Protein AF-A0A930MLK2-F1 (afdb_monomer_lite)

Structure (mmCIF, N/CA/C/O backbone):
data_AF-A0A930MLK2-F1
#
_entry.id   AF-A0A930MLK2-F1
#
loop_
_atom_site.group_PDB
_atom_site.id
_atom_site.type_symbol
_atom_site.label_atom_id
_atom_site.label_alt_id
_atom_site.label_comp_id
_atom_site.label_asym_id
_atom_site.label_entity_id
_atom_site.label_seq_id
_atom_site.pdbx_PDB_ins_code
_atom_site.Cartn_x
_atom_site.Cartn_y
_atom_site.Cartn_z
_atom_site.occupancy
_atom_site.B_iso_or_equiv
_atom_site.auth_seq_id
_atom_site.auth_comp_id
_atom_site.auth_asym_id
_atom_site.auth_atom_id
_atom_site.pdbx_PDB_model_num
ATOM 1 N N . MET A 1 1 ? 33.657 -12.816 6.864 1.00 60.78 1 MET A N 1
ATOM 2 C CA . MET A 1 1 ? 33.306 -12.650 5.438 1.00 60.78 1 MET A CA 1
ATOM 3 C C . MET A 1 1 ? 34.165 -11.565 4.810 1.00 60.78 1 MET A C 1
ATOM 5 O O . MET A 1 1 ? 34.178 -10.442 5.315 1.00 60.78 1 MET A O 1
ATOM 9 N N . SER A 1 2 ? 34.872 -11.901 3.734 1.00 77.75 2 SER A N 1
ATOM 10 C CA . SER A 1 2 ? 35.656 -10.993 2.893 1.00 77.75 2 SER A CA 1
ATOM 11 C C . SER A 1 2 ? 34.753 -10.040 2.092 1.00 77.75 2 SER A C 1
ATOM 13 O O . SER A 1 2 ? 33.552 -10.277 1.944 1.00 77.75 2 SER A O 1
ATOM 15 N N . ARG A 1 3 ? 35.314 -8.949 1.545 1.00 67.88 3 ARG A N 1
ATOM 16 C CA . ARG A 1 3 ? 34.574 -8.039 0.644 1.00 67.88 3 ARG A CA 1
ATOM 17 C C . ARG A 1 3 ? 33.992 -8.771 -0.567 1.00 67.88 3 ARG A C 1
ATOM 19 O O . ARG A 1 3 ? 32.880 -8.461 -0.962 1.00 67.88 3 ARG A O 1
ATOM 26 N N . GLN A 1 4 ? 34.704 -9.748 -1.127 1.00 69.19 4 GLN A N 1
ATOM 27 C CA . GLN A 1 4 ? 34.217 -10.525 -2.271 1.00 69.19 4 GLN A CA 1
ATOM 28 C C . GLN A 1 4 ? 33.054 -11.444 -1.894 1.00 69.19 4 GLN A C 1
ATOM 30 O O . GLN A 1 4 ? 32.104 -11.561 -2.658 1.00 69.19 4 GLN A O 1
ATOM 35 N N . GLU A 1 5 ? 33.082 -12.042 -0.703 1.00 68.19 5 GLU A N 1
ATOM 36 C CA . GLU A 1 5 ? 31.964 -12.847 -0.198 1.00 68.19 5 GLU A CA 1
ATOM 37 C C . GLU A 1 5 ? 30.743 -11.976 0.086 1.00 68.19 5 GLU A C 1
ATOM 39 O O . GLU A 1 5 ? 29.643 -12.322 -0.330 1.00 68.19 5 GLU A O 1
ATOM 44 N N . LYS A 1 6 ? 30.941 -10.806 0.708 1.00 64.00 6 LYS A N 1
ATOM 45 C CA . LYS A 1 6 ? 29.873 -9.815 0.880 1.00 64.00 6 LYS A CA 1
ATOM 46 C C . LYS A 1 6 ? 29.303 -9.385 -0.467 1.00 64.00 6 LYS A C 1
ATOM 48 O O . LYS A 1 6 ? 28.095 -9.396 -0.616 1.00 64.00 6 LYS A O 1
ATOM 53 N N . ASN A 1 7 ? 30.141 -9.079 -1.455 1.00 62.31 7 ASN A N 1
ATOM 54 C CA . ASN A 1 7 ? 29.681 -8.690 -2.787 1.00 62.31 7 ASN A CA 1
ATOM 55 C C . ASN A 1 7 ? 28.952 -9.832 -3.499 1.00 62.31 7 ASN A C 1
ATOM 57 O O . ASN A 1 7 ? 27.935 -9.588 -4.119 1.00 62.31 7 ASN A O 1
ATOM 61 N N . LYS A 1 8 ? 29.399 -11.085 -3.375 1.00 65.19 8 LYS A N 1
ATOM 62 C CA . LYS A 1 8 ? 28.694 -12.244 -3.945 1.00 65.19 8 LYS A CA 1
ATOM 63 C C . LYS A 1 8 ? 27.318 -12.439 -3.304 1.00 65.19 8 LYS A C 1
ATOM 65 O O . LYS A 1 8 ? 26.340 -12.703 -3.998 1.00 65.19 8 LYS A O 1
ATOM 70 N N . VAL A 1 9 ? 27.249 -12.271 -1.987 1.00 60.62 9 VAL A N 1
ATOM 71 C CA . VAL A 1 9 ? 26.011 -12.311 -1.210 1.00 60.62 9 VAL A CA 1
ATOM 72 C C . VAL A 1 9 ? 25.098 -11.149 -1.632 1.00 60.62 9 VAL A C 1
ATOM 74 O O . VAL A 1 9 ? 24.002 -11.397 -2.114 1.00 60.62 9 VAL A O 1
ATOM 77 N N . TYR A 1 10 ? 25.567 -9.901 -1.625 1.00 56.88 10 TYR A N 1
ATOM 78 C CA . TYR A 1 10 ? 24.796 -8.738 -2.090 1.00 56.88 10 TYR A CA 1
ATOM 79 C C . TYR A 1 10 ? 24.377 -8.816 -3.570 1.00 56.88 10 TYR A C 1
ATOM 81 O O . TYR A 1 10 ? 23.266 -8.407 -3.898 1.00 56.88 10 TYR A O 1
ATOM 89 N N . ASN A 1 11 ? 25.194 -9.417 -4.441 1.00 54.19 11 ASN A N 1
ATOM 90 C CA . ASN A 1 11 ? 24.871 -9.657 -5.853 1.00 54.19 11 ASN A CA 1
ATOM 91 C C . ASN A 1 11 ? 23.753 -10.691 -6.043 1.00 54.19 11 ASN A C 1
ATOM 93 O O . ASN A 1 11 ? 23.107 -10.700 -7.085 1.00 54.19 11 ASN A O 1
ATOM 97 N N . THR A 1 12 ? 23.540 -11.582 -5.069 1.00 51.12 12 THR A N 1
ATOM 98 C CA . THR A 1 12 ? 22.510 -12.629 -5.156 1.00 51.12 12 THR A CA 1
ATOM 99 C C . THR A 1 12 ? 21.205 -12.186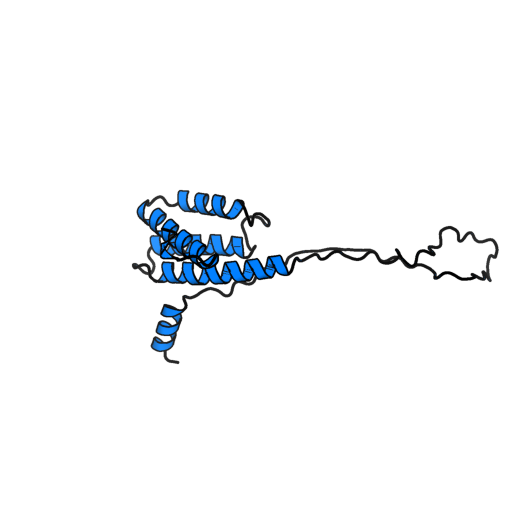 -4.502 1.00 51.12 12 THR A C 1
ATOM 101 O O . THR A 1 12 ? 20.136 -12.485 -5.023 1.00 51.12 12 THR A O 1
ATOM 104 N N . ILE A 1 13 ? 21.283 -11.467 -3.376 1.00 54.06 13 ILE A N 1
ATOM 105 C CA . ILE A 1 13 ? 20.094 -11.074 -2.607 1.00 54.06 13 ILE A CA 1
ATOM 106 C C . ILE A 1 13 ? 19.474 -9.765 -3.131 1.00 54.06 13 ILE A C 1
ATOM 108 O O . ILE A 1 13 ? 18.300 -9.504 -2.898 1.00 54.06 13 ILE A O 1
ATOM 112 N N . GLY A 1 14 ? 20.250 -8.929 -3.834 1.00 53.78 14 GLY A N 1
ATOM 113 C CA . GLY A 1 14 ? 19.879 -7.533 -4.050 1.00 53.78 14 GLY A CA 1
ATOM 114 C C . GLY A 1 14 ? 19.934 -6.753 -2.730 1.00 53.78 14 GLY A C 1
ATOM 115 O O . GLY A 1 14 ? 19.654 -7.266 -1.647 1.00 53.78 14 GLY A O 1
ATOM 116 N N . LEU A 1 15 ? 20.342 -5.487 -2.774 1.00 56.28 15 LEU A N 1
ATOM 117 C CA . LEU A 1 15 ? 20.228 -4.609 -1.609 1.00 56.28 15 LEU A CA 1
ATOM 118 C C . LEU A 1 15 ? 18.777 -4.128 -1.519 1.00 56.28 15 LEU A C 1
ATOM 120 O O . LEU A 1 15 ? 18.476 -3.014 -1.936 1.00 56.28 15 LEU A O 1
ATOM 124 N N . SER A 1 16 ? 17.869 -4.965 -1.010 1.00 53.19 16 SER A N 1
ATOM 125 C CA . SER A 1 16 ? 16.536 -4.495 -0.634 1.00 53.19 16 SER A CA 1
ATOM 126 C C . SER A 1 16 ? 16.676 -3.670 0.653 1.00 53.19 16 SER A C 1
ATOM 128 O O . SER A 1 16 ? 17.055 -4.237 1.686 1.00 53.19 16 SER A O 1
ATOM 130 N N . PRO A 1 17 ? 16.426 -2.351 0.644 1.00 57.50 17 PRO A N 1
ATOM 131 C CA . PRO A 1 17 ? 16.426 -1.583 1.878 1.00 57.50 17 PRO A CA 1
ATOM 132 C C . PRO A 1 17 ? 15.373 -2.159 2.832 1.00 57.50 17 PRO A C 1
ATOM 134 O O . PRO A 1 17 ? 14.243 -2.436 2.430 1.00 57.50 17 PRO A O 1
ATOM 137 N N . SER A 1 18 ? 15.737 -2.339 4.103 1.00 56.19 18 SER A N 1
ATOM 138 C CA . SER A 1 18 ? 14.775 -2.629 5.167 1.00 56.19 18 SER A CA 1
ATOM 139 C C . SER A 1 18 ? 13.938 -1.372 5.404 1.00 56.19 18 SER A C 1
ATOM 141 O O . SER A 1 18 ? 14.300 -0.515 6.213 1.00 56.19 18 SER A O 1
ATOM 143 N N . LEU A 1 19 ? 12.872 -1.212 4.628 1.00 58.81 19 LEU A N 1
ATOM 144 C CA . LEU A 1 19 ? 11.963 -0.080 4.737 1.00 58.81 19 LEU A CA 1
ATOM 145 C C . LEU A 1 19 ? 11.014 -0.326 5.909 1.00 58.81 19 LEU A C 1
ATOM 147 O O . LEU A 1 19 ? 10.302 -1.329 5.947 1.00 58.81 19 LEU A O 1
ATOM 151 N N . SER A 1 20 ? 11.025 0.579 6.887 1.00 58.56 20 SER A N 1
ATOM 152 C CA . SER A 1 20 ? 10.019 0.571 7.942 1.00 58.56 20 SER A CA 1
ATOM 153 C C . SER A 1 20 ? 8.678 1.014 7.362 1.00 58.56 20 SER A C 1
ATOM 155 O O . SER A 1 20 ? 8.602 1.947 6.563 1.00 58.56 20 SER A O 1
ATOM 157 N N . MET A 1 21 ? 7.608 0.342 7.774 1.00 65.62 21 MET A N 1
ATOM 158 C CA . MET A 1 21 ? 6.249 0.746 7.440 1.00 65.62 21 MET A CA 1
ATOM 159 C C . MET A 1 21 ? 5.711 1.663 8.541 1.00 65.62 21 MET A C 1
ATOM 161 O O . MET A 1 21 ? 5.485 1.184 9.656 1.00 65.62 21 MET A O 1
ATOM 165 N N . PRO A 1 22 ? 5.534 2.974 8.294 1.00 61.69 22 PRO A N 1
ATOM 166 C CA . PRO A 1 22 ? 4.937 3.863 9.275 1.00 61.69 22 PRO A CA 1
ATOM 167 C C . PRO A 1 22 ? 3.479 3.469 9.525 1.00 61.69 22 PRO A C 1
ATOM 169 O O . PRO A 1 22 ? 2.619 3.618 8.662 1.00 61.69 22 PRO A O 1
ATOM 172 N N . ALA A 1 23 ? 3.183 3.035 10.744 1.00 65.38 23 ALA A N 1
ATOM 173 C CA . ALA A 1 23 ? 1.822 3.006 11.257 1.00 65.38 23 ALA A CA 1
ATOM 174 C C . ALA A 1 23 ? 1.518 4.387 11.862 1.00 65.38 23 ALA A C 1
ATOM 176 O O . ALA A 1 23 ? 2.171 4.803 12.818 1.00 65.38 23 ALA A O 1
ATOM 177 N N . LYS A 1 24 ? 0.570 5.129 11.276 1.00 67.31 24 LYS A N 1
ATOM 178 C CA . LYS A 1 24 ? 0.084 6.416 11.802 1.00 67.31 24 LYS A CA 1
ATOM 179 C C . LYS A 1 24 ? -1.419 6.355 12.038 1.00 67.31 24 LYS A C 1
ATOM 181 O O . LYS A 1 24 ? -2.159 5.963 11.141 1.00 67.31 24 LYS A O 1
ATOM 186 N N . GLY A 1 25 ? -1.851 6.748 13.227 1.00 68.56 25 GLY A N 1
ATOM 187 C CA . GLY A 1 25 ? -3.250 6.763 13.629 1.00 68.56 25 GLY A CA 1
ATOM 188 C C . GLY A 1 25 ? -3.356 7.321 15.039 1.00 68.56 25 GLY A C 1
ATOM 189 O O . GLY A 1 25 ? -2.536 6.985 15.886 1.00 68.56 25 GLY A O 1
ATOM 190 N N . GLU A 1 26 ? -4.340 8.181 15.265 1.00 76.44 26 GLU A N 1
ATOM 191 C CA . GLU A 1 26 ? -4.647 8.763 16.569 1.00 76.44 26 GLU A CA 1
ATOM 192 C C . GLU A 1 26 ? -6.141 8.573 16.818 1.00 76.44 26 GLU A C 1
ATOM 194 O O . GLU A 1 26 ? -6.955 8.836 15.929 1.00 76.44 26 GLU A O 1
ATOM 199 N N . ALA A 1 27 ? -6.510 8.105 18.008 1.00 78.31 27 ALA A N 1
ATOM 200 C CA . ALA A 1 27 ? -7.900 8.053 18.434 1.00 78.31 27 ALA A 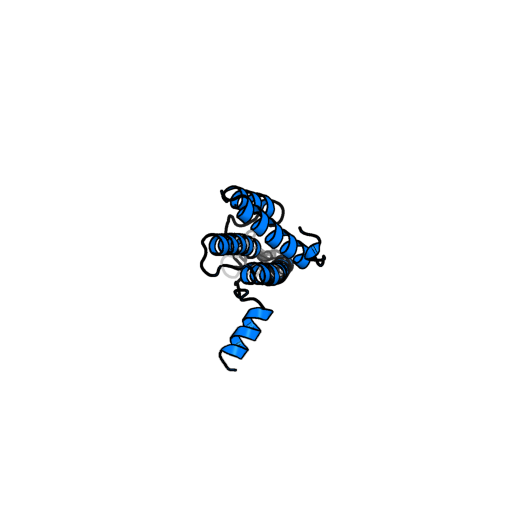CA 1
ATOM 201 C C . ALA A 1 27 ? -8.000 8.391 19.917 1.00 78.31 27 ALA A C 1
ATOM 203 O O . ALA A 1 27 ? -7.226 7.899 20.736 1.00 78.31 27 ALA A O 1
ATOM 204 N N . SER A 1 28 ? -8.965 9.239 20.253 1.00 83.62 28 SER A N 1
ATOM 205 C CA . SER A 1 28 ? -9.250 9.653 21.620 1.00 83.62 28 SER A CA 1
ATOM 206 C C . SER A 1 28 ? -10.670 9.258 21.994 1.00 83.62 28 SER A C 1
ATOM 208 O O . SER A 1 28 ? -11.580 9.243 21.165 1.00 83.62 28 SER A O 1
ATOM 210 N N . SER A 1 29 ? -10.847 8.892 23.258 1.00 84.75 29 SER A N 1
ATOM 211 C CA . SER A 1 29 ? -12.141 8.541 23.821 1.00 84.75 29 SER A CA 1
ATOM 212 C C . SER A 1 29 ? -12.204 9.001 25.269 1.00 84.75 29 SER A C 1
ATOM 214 O O . SER A 1 29 ? -11.183 9.058 25.957 1.00 84.75 29 SER A O 1
ATOM 216 N N . THR A 1 30 ? -13.409 9.330 25.718 1.00 84.25 30 THR A N 1
ATOM 217 C CA . THR A 1 30 ? -13.693 9.733 27.091 1.00 84.25 30 THR A CA 1
ATOM 218 C C . THR A 1 30 ? -14.421 8.594 27.790 1.00 84.25 30 THR A C 1
ATOM 220 O O . THR A 1 30 ? -15.553 8.269 27.436 1.00 84.25 30 THR A O 1
ATOM 223 N N . THR A 1 31 ? -13.793 8.005 28.805 1.00 83.69 31 THR A N 1
ATOM 224 C CA . THR A 1 31 ? -14.466 7.063 29.706 1.00 83.69 31 THR A CA 1
ATOM 225 C C . THR A 1 31 ? -15.287 7.848 30.720 1.00 83.69 31 THR A C 1
ATOM 227 O O . THR A 1 31 ? -14.779 8.784 31.338 1.00 83.69 31 THR A O 1
ATOM 230 N N . THR A 1 32 ? -16.549 7.469 30.902 1.00 86.31 32 THR A N 1
ATOM 231 C CA . THR A 1 32 ? -17.420 8.078 31.915 1.00 86.31 32 THR A CA 1
ATOM 232 C C . THR A 1 32 ? -17.509 7.147 33.119 1.00 86.31 32 THR A C 1
ATOM 234 O O . THR A 1 32 ? -17.473 5.932 32.967 1.00 86.31 32 THR A O 1
ATOM 237 N N . SER A 1 33 ? -17.622 7.690 34.329 1.00 87.19 33 SER A N 1
ATOM 238 C CA . SER A 1 33 ? -17.892 6.885 35.526 1.00 87.19 33 SER A CA 1
ATOM 239 C C . SER A 1 33 ? -19.397 6.665 35.692 1.00 87.19 33 SER A C 1
ATOM 241 O O . SER A 1 33 ? -20.179 7.600 35.530 1.00 87.19 33 SER A O 1
ATOM 243 N N . ALA A 1 34 ? -19.803 5.454 36.069 1.00 91.06 34 ALA A N 1
ATOM 244 C CA . ALA A 1 34 ? -21.183 5.129 36.423 1.00 91.06 34 ALA A CA 1
ATOM 245 C C . ALA A 1 34 ? -21.231 4.372 37.757 1.00 91.06 34 ALA A C 1
ATOM 247 O O . ALA A 1 34 ? -20.288 3.669 38.124 1.00 91.06 34 ALA A O 1
ATOM 248 N N . VAL A 1 35 ? -22.331 4.524 38.493 1.00 90.75 35 VAL A N 1
ATOM 249 C CA . VAL A 1 35 ? -22.559 3.842 39.772 1.00 90.75 35 VAL A CA 1
ATOM 250 C C . VAL A 1 35 ? -23.295 2.533 39.514 1.00 90.75 35 VAL A C 1
ATOM 252 O O . VAL A 1 35 ? -24.352 2.527 38.886 1.00 90.75 35 VAL A O 1
ATOM 255 N N . ALA A 1 36 ? -22.749 1.420 40.008 1.00 90.12 36 ALA A N 1
ATOM 256 C CA . ALA A 1 36 ? -23.384 0.112 39.875 1.00 90.12 36 ALA A CA 1
ATOM 257 C C . ALA A 1 36 ? -24.800 0.099 40.494 1.00 90.12 36 ALA A C 1
ATOM 259 O O . ALA A 1 36 ? -25.061 0.835 41.453 1.00 90.12 36 ALA A O 1
ATOM 260 N N . PRO A 1 37 ? -25.725 -0.737 39.987 1.00 88.88 37 PRO A N 1
ATOM 261 C CA . PRO A 1 37 ? -27.070 -0.839 40.543 1.00 88.88 37 PRO A CA 1
ATOM 262 C C . PRO A 1 37 ? -27.060 -1.141 42.050 1.00 88.88 37 PRO A C 1
ATOM 264 O O . PRO A 1 37 ? -26.489 -2.135 42.492 1.00 88.88 37 PRO A O 1
ATOM 267 N N . GLY A 1 38 ? -27.714 -0.286 42.839 1.00 90.00 38 GLY A N 1
ATOM 268 C CA . GLY A 1 38 ? -27.810 -0.431 44.292 1.00 90.00 38 GLY A CA 1
ATOM 269 C C . GLY A 1 38 ? -28.601 0.693 44.963 1.00 90.00 38 GLY A C 1
ATOM 270 O O . GLY A 1 38 ? -29.025 1.659 44.314 1.00 90.00 38 GLY A O 1
ATOM 271 N N . THR A 1 39 ? -28.817 0.561 46.269 1.00 90.88 39 THR A N 1
ATOM 272 C CA . THR A 1 39 ? -29.438 1.606 47.095 1.00 90.88 39 THR A CA 1
ATOM 273 C C . THR A 1 39 ? -28.410 2.689 47.410 1.00 90.88 39 THR A C 1
ATOM 275 O O . THR A 1 39 ? -27.288 2.378 47.802 1.00 90.88 39 THR A O 1
ATOM 278 N N . ILE A 1 40 ? -28.791 3.957 47.243 1.00 89.81 40 ILE A N 1
ATOM 279 C CA . ILE A 1 40 ? -27.955 5.114 47.586 1.00 89.81 40 ILE A CA 1
ATOM 280 C C . ILE A 1 40 ? -28.564 5.780 48.818 1.00 89.81 40 ILE A C 1
ATOM 282 O O . ILE A 1 40 ? -29.740 6.131 48.796 1.00 89.81 40 ILE A O 1
ATOM 286 N N . ASP A 1 41 ? -27.760 5.939 49.868 1.00 91.62 41 ASP A N 1
ATOM 287 C CA . ASP A 1 41 ? -28.124 6.660 51.090 1.00 91.62 41 ASP A CA 1
ATOM 288 C C . ASP A 1 41 ? -27.462 8.049 51.093 1.00 91.62 41 ASP A C 1
ATOM 290 O O . ASP A 1 41 ? -26.236 8.162 50.986 1.00 91.62 41 ASP A O 1
ATOM 294 N N . ILE A 1 42 ? -28.274 9.108 51.171 1.00 92.38 42 ILE A N 1
ATOM 295 C CA . ILE A 1 42 ? -27.827 10.506 51.109 1.00 92.38 42 ILE A CA 1
ATOM 296 C C . ILE A 1 42 ? -27.879 11.100 52.517 1.00 92.38 42 ILE A C 1
ATOM 298 O O . ILE A 1 42 ? -28.945 11.426 53.037 1.00 92.38 42 ILE A O 1
ATOM 302 N N . ARG A 1 43 ? -26.701 11.255 53.129 1.00 93.88 43 ARG A N 1
ATOM 303 C CA . ARG A 1 43 ? -26.562 11.669 54.536 1.00 93.88 43 ARG A CA 1
ATOM 304 C C . ARG A 1 43 ? -26.686 13.177 54.757 1.00 93.88 43 ARG A C 1
ATOM 306 O O . ARG A 1 43 ? -27.199 13.600 55.786 1.00 93.88 43 ARG A O 1
ATOM 313 N N . GLU A 1 44 ? -26.247 13.980 53.793 1.00 89.94 44 GLU A N 1
ATOM 314 C CA . GLU A 1 44 ? -26.347 15.441 53.819 1.00 89.94 44 GLU A CA 1
ATOM 315 C C . GLU A 1 44 ? -27.143 15.884 52.584 1.00 89.94 44 GLU A C 1
ATOM 317 O O . GLU A 1 44 ? -26.803 15.496 51.472 1.00 89.94 44 GLU A O 1
ATOM 322 N N . ASN A 1 45 ? -28.221 16.653 52.781 1.00 93.00 45 ASN A N 1
ATOM 323 C CA . ASN A 1 45 ? -29.232 17.004 51.765 1.00 93.00 45 ASN A CA 1
ATOM 324 C C . ASN A 1 45 ? -30.032 15.808 51.175 1.00 93.00 45 ASN A C 1
ATOM 326 O O . ASN A 1 45 ? -29.934 15.525 49.980 1.00 93.00 45 ASN A O 1
ATOM 330 N N . PRO A 1 46 ? -30.897 15.141 51.970 1.00 91.75 46 PRO A N 1
ATOM 331 C CA . PRO A 1 46 ? -31.665 13.958 51.544 1.00 91.75 46 PRO A CA 1
ATOM 332 C C . PRO A 1 46 ? -32.600 14.175 50.344 1.00 91.75 46 PRO A C 1
ATOM 334 O O . PRO A 1 46 ? -33.060 13.213 49.738 1.00 91.75 46 PRO A O 1
ATOM 337 N N . THR A 1 47 ? -32.908 15.431 50.010 1.00 93.00 47 THR A N 1
ATOM 338 C CA . THR A 1 47 ? -33.769 15.806 48.880 1.00 93.00 47 THR A CA 1
ATOM 339 C C . THR A 1 47 ? -32.994 16.103 47.592 1.00 93.00 47 THR A C 1
ATOM 341 O O . THR A 1 47 ? -33.589 16.587 46.632 1.00 93.00 47 THR A O 1
ATOM 344 N N . GLN A 1 48 ? -31.675 15.868 47.556 1.00 93.75 48 GLN A N 1
ATOM 345 C CA . GLN A 1 48 ? -30.853 16.084 46.364 1.00 93.75 48 GLN A CA 1
ATOM 346 C C . GLN A 1 48 ? -31.343 15.242 45.178 1.00 93.75 48 GLN A C 1
ATOM 348 O O . GLN A 1 48 ? -31.502 14.026 45.283 1.00 93.75 48 GLN A O 1
ATOM 353 N N . ASP A 1 49 ? -31.504 15.886 44.021 1.00 92.19 49 ASP A N 1
ATOM 354 C CA . ASP A 1 49 ? -31.772 15.183 42.770 1.00 92.19 49 ASP A CA 1
ATOM 355 C C . ASP A 1 49 ? -30.508 14.460 42.277 1.00 92.19 49 ASP A C 1
ATOM 357 O O . ASP A 1 49 ? -29.447 15.060 42.088 1.00 92.19 49 ASP A O 1
ATOM 361 N N . ILE A 1 50 ? -30.637 13.152 42.074 1.00 91.69 50 ILE A N 1
ATOM 362 C CA . ILE A 1 50 ? -29.587 12.269 41.556 1.00 91.69 50 ILE A CA 1
ATOM 363 C C . ILE A 1 50 ? -29.995 11.624 40.228 1.00 91.69 50 ILE A C 1
ATOM 365 O O . ILE A 1 50 ? -29.353 10.673 39.791 1.00 91.69 50 ILE A O 1
ATOM 369 N N . SER A 1 51 ? -31.049 12.120 39.573 1.00 89.94 51 SER A N 1
ATOM 370 C CA . SER A 1 51 ? -31.508 11.621 38.272 1.00 89.94 51 SER A CA 1
ATOM 371 C C . SER A 1 51 ? -30.423 11.706 37.190 1.00 89.94 51 SER A C 1
ATOM 373 O O . SER A 1 51 ? -30.358 10.847 36.314 1.00 89.94 51 SER A O 1
ATOM 375 N N . ALA A 1 52 ? -29.522 12.690 37.296 1.00 91.12 52 ALA A N 1
ATOM 376 C CA . ALA A 1 52 ? -28.367 12.861 36.414 1.00 91.12 52 ALA A CA 1
ATOM 377 C C . ALA A 1 52 ? -27.185 11.914 36.721 1.00 91.12 52 ALA A C 1
ATOM 379 O O . ALA A 1 52 ? -26.221 11.867 35.955 1.00 91.12 52 ALA A O 1
ATOM 380 N N . LEU A 1 53 ? -27.216 11.169 37.833 1.00 91.44 53 LEU A N 1
ATOM 381 C CA . LEU A 1 53 ? -26.160 10.222 38.186 1.00 91.44 53 LEU A CA 1
ATOM 382 C C . LEU A 1 53 ? -26.268 8.974 37.303 1.00 91.44 53 LEU A C 1
ATOM 384 O O . LEU A 1 53 ? -27.189 8.171 37.456 1.00 91.44 53 LEU A O 1
ATOM 388 N N . SER A 1 54 ? -25.303 8.790 36.400 1.00 91.75 54 SER A N 1
ATOM 389 C CA . SER A 1 54 ? -25.284 7.626 35.511 1.00 91.75 54 SER A CA 1
ATOM 390 C C . SER A 1 54 ? -25.211 6.320 36.306 1.00 91.75 54 SER A C 1
ATOM 392 O O . SER A 1 54 ? -24.310 6.120 37.126 1.00 91.75 54 SER A O 1
ATOM 394 N N . ARG A 1 55 ? -26.152 5.414 36.027 1.00 91.62 55 ARG A N 1
ATOM 395 C CA . ARG A 1 55 ? -26.135 4.013 36.484 1.00 91.62 55 ARG A CA 1
ATOM 396 C C . ARG A 1 55 ? -25.850 3.024 35.358 1.00 91.62 55 ARG A C 1
ATOM 398 O O . ARG A 1 55 ? -25.958 1.814 35.543 1.00 91.62 55 ARG A O 1
ATOM 405 N N . ASP A 1 56 ? -25.501 3.541 34.187 1.00 89.62 56 ASP A N 1
ATOM 406 C CA . ASP A 1 56 ? -25.198 2.741 33.012 1.00 89.62 56 ASP A CA 1
ATOM 407 C C . ASP A 1 56 ? -23.725 2.322 33.023 1.00 89.62 56 ASP A C 1
ATOM 409 O O . ASP A 1 56 ? -22.874 2.904 32.353 1.00 89.62 56 ASP A O 1
ATOM 413 N N . THR A 1 57 ? -23.410 1.315 33.839 1.00 86.75 57 THR A N 1
ATOM 414 C CA . THR A 1 57 ? -22.064 0.726 33.897 1.00 86.75 57 THR A CA 1
ATOM 415 C C . THR A 1 57 ? -21.731 -0.126 32.672 1.00 86.75 57 THR A C 1
ATOM 417 O O . THR A 1 57 ? -20.583 -0.527 32.515 1.00 86.75 57 THR A O 1
ATOM 420 N N . ALA A 1 58 ? -22.717 -0.457 31.830 1.00 85.69 58 ALA A N 1
ATOM 421 C CA . ALA A 1 58 ? -22.507 -1.267 30.632 1.00 85.69 58 ALA A CA 1
ATOM 422 C C . ALA A 1 58 ? -21.971 -0.416 29.475 1.00 85.69 58 ALA A C 1
ATOM 424 O O . ALA A 1 58 ? -21.088 -0.865 28.751 1.00 85.69 58 ALA A O 1
ATOM 425 N N . ASN A 1 59 ? -22.450 0.826 29.348 1.00 85.44 59 ASN A N 1
ATOM 426 C CA . ASN A 1 59 ? -22.023 1.760 28.301 1.00 85.44 59 ASN A CA 1
ATOM 427 C C . ASN A 1 59 ? -21.090 2.870 28.819 1.00 85.44 59 ASN A C 1
ATOM 429 O O . ASN A 1 59 ? -20.824 3.844 28.118 1.00 85.44 59 ASN A O 1
ATOM 433 N N . SER A 1 60 ? -20.571 2.747 30.045 1.00 82.50 60 SER A N 1
ATOM 434 C CA . SER A 1 60 ? -19.627 3.715 30.623 1.00 82.50 60 SER A CA 1
ATOM 435 C C . SER A 1 60 ? -18.251 3.695 29.940 1.00 82.50 60 SER A C 1
ATOM 437 O O . SER A 1 60 ? -17.504 4.678 29.998 1.00 82.50 60 SER A O 1
ATOM 439 N N . LEU A 1 61 ? -17.915 2.573 29.291 1.00 82.00 61 LEU A N 1
ATOM 440 C CA . LEU A 1 61 ? -16.708 2.407 28.492 1.00 82.00 61 LEU A CA 1
ATOM 441 C C . LEU A 1 61 ? -16.994 2.788 27.037 1.00 82.00 61 LEU A C 1
ATOM 443 O O . LEU A 1 61 ? -17.757 2.117 26.351 1.00 82.00 61 LEU A O 1
ATOM 447 N N . ASN A 1 62 ? -16.329 3.831 26.552 1.00 79.75 62 ASN A N 1
ATOM 448 C CA . ASN A 1 62 ? -16.343 4.170 25.136 1.00 79.75 62 ASN A CA 1
ATOM 449 C C . ASN A 1 62 ? -15.097 3.552 24.477 1.00 79.75 62 ASN A C 1
ATOM 451 O O . ASN A 1 62 ? -14.031 4.173 24.435 1.00 79.75 62 ASN A O 1
ATOM 455 N N . GLU A 1 63 ? -15.201 2.285 24.064 1.00 77.44 63 GLU A N 1
ATOM 456 C CA . GLU A 1 63 ? -14.083 1.541 23.473 1.00 77.44 63 GLU A CA 1
ATOM 457 C C . GLU A 1 63 ? -13.560 2.232 22.209 1.00 77.44 63 GLU A C 1
ATOM 459 O O . GLU A 1 63 ? -14.311 2.586 21.299 1.00 77.44 63 GLU A O 1
ATOM 464 N N . LEU A 1 64 ? -12.240 2.407 22.139 1.00 79.75 64 LEU A N 1
ATOM 465 C CA . LEU A 1 64 ? -11.591 2.854 20.917 1.00 79.75 64 LEU A CA 1
ATOM 466 C C . LEU A 1 64 ? -11.525 1.698 19.925 1.00 79.75 64 LEU A C 1
ATOM 468 O O . LEU A 1 64 ? -10.979 0.635 20.222 1.00 79.75 64 LEU A O 1
ATOM 472 N N . GLY A 1 65 ? -12.053 1.927 18.723 1.00 76.94 65 GLY A N 1
ATOM 473 C CA . GLY A 1 65 ? -11.893 0.998 17.612 1.00 76.94 65 GLY A CA 1
ATOM 474 C C . GLY A 1 65 ? -10.416 0.749 17.288 1.00 76.94 65 GLY A C 1
ATOM 475 O O . GLY A 1 65 ? -9.531 1.543 17.618 1.00 76.94 65 GLY A O 1
ATOM 476 N N . ARG A 1 66 ? -10.135 -0.362 16.601 1.00 76.88 66 ARG A N 1
ATOM 477 C CA . ARG A 1 66 ? -8.784 -0.642 16.099 1.00 76.88 66 ARG A CA 1
ATOM 478 C C . ARG A 1 66 ? -8.381 0.452 15.110 1.00 76.88 66 ARG A C 1
ATOM 480 O O . ARG A 1 66 ? -8.960 0.557 14.036 1.00 76.88 66 ARG A O 1
ATOM 487 N N . ILE A 1 67 ? -7.363 1.231 15.464 1.00 75.19 67 ILE A N 1
ATOM 488 C CA . ILE A 1 67 ? -6.806 2.281 14.597 1.00 75.19 67 ILE A CA 1
ATOM 489 C C . ILE A 1 67 ? -5.825 1.740 13.547 1.00 75.19 67 ILE A C 1
ATOM 491 O O . ILE A 1 67 ? -5.505 2.434 12.587 1.00 75.19 67 ILE A O 1
ATOM 495 N N . PHE A 1 68 ? -5.380 0.488 13.704 1.00 74.69 68 PHE A N 1
ATOM 496 C CA . PHE A 1 68 ? -4.509 -0.207 12.761 1.00 74.69 68 PHE A CA 1
ATOM 497 C C . PHE A 1 68 ? -5.104 -1.556 12.371 1.00 74.69 68 PHE A C 1
ATOM 499 O O . PHE A 1 68 ? -5.399 -2.392 13.228 1.00 74.69 68 PHE A O 1
ATOM 506 N N . ASP A 1 69 ? -5.228 -1.779 11.066 1.00 78.56 69 ASP A N 1
ATOM 507 C CA . ASP A 1 69 ? -5.546 -3.088 10.513 1.00 78.56 69 ASP A CA 1
ATOM 508 C C . ASP A 1 69 ? -4.248 -3.885 10.346 1.00 78.56 69 ASP A C 1
ATOM 510 O O . ASP A 1 69 ? -3.446 -3.638 9.444 1.00 78.56 69 ASP A O 1
ATOM 514 N N . LYS A 1 70 ? -4.027 -4.825 11.267 1.00 77.81 70 LYS A N 1
ATOM 515 C CA . LYS A 1 70 ? -2.830 -5.666 11.290 1.00 77.81 70 LYS A CA 1
ATOM 516 C C . LYS A 1 70 ? -2.688 -6.500 10.015 1.00 77.81 70 LYS A C 1
ATOM 518 O O . LYS A 1 70 ? -1.576 -6.593 9.508 1.00 77.81 70 LYS A O 1
ATOM 523 N N . GLN A 1 71 ? -3.784 -7.057 9.493 1.00 76.56 71 GLN A N 1
ATOM 524 C CA . GLN A 1 71 ? -3.741 -7.894 8.290 1.00 76.56 71 GLN A CA 1
ATOM 525 C C . GLN A 1 71 ? -3.286 -7.059 7.099 1.00 76.56 71 GLN A C 1
ATOM 527 O O . GLN A 1 71 ? -2.330 -7.408 6.416 1.00 76.56 71 GLN A O 1
ATOM 532 N N . LYS A 1 72 ? -3.876 -5.872 6.946 1.00 78.69 72 LYS A N 1
ATOM 533 C CA . LYS A 1 72 ? -3.496 -4.924 5.899 1.00 78.69 72 LYS A CA 1
ATOM 534 C C . LYS A 1 72 ? -2.027 -4.479 5.984 1.00 78.69 72 LYS A C 1
ATOM 536 O O . LYS A 1 72 ? -1.414 -4.203 4.953 1.00 78.69 72 LYS A O 1
ATOM 541 N N . ILE A 1 73 ? -1.465 -4.353 7.189 1.00 77.88 73 ILE A N 1
ATOM 542 C CA . ILE A 1 73 ? -0.043 -4.019 7.375 1.00 77.88 73 ILE A CA 1
ATOM 543 C C . ILE A 1 73 ? 0.853 -5.211 7.024 1.00 77.88 73 ILE A C 1
ATOM 545 O O . ILE A 1 73 ? 1.862 -5.019 6.354 1.00 77.88 73 ILE A O 1
ATOM 549 N N . GLU A 1 74 ? 0.497 -6.425 7.435 1.00 80.06 74 GLU A N 1
ATOM 550 C CA . GLU A 1 74 ? 1.250 -7.642 7.103 1.00 80.06 74 GLU A CA 1
ATOM 551 C C . GLU A 1 74 ? 1.263 -7.904 5.588 1.00 80.06 74 GLU A C 1
ATOM 553 O O . GLU A 1 74 ? 2.329 -8.138 5.021 1.00 80.06 74 GLU A O 1
ATOM 558 N N . GLU A 1 75 ? 0.123 -7.742 4.911 1.00 78.44 75 GLU A N 1
ATOM 559 C CA . GLU A 1 75 ? 0.011 -7.864 3.450 1.00 78.44 75 GLU A CA 1
ATOM 560 C C . GLU A 1 75 ? 0.893 -6.848 2.712 1.00 78.44 75 GLU A C 1
ATOM 562 O O . GLU A 1 75 ? 1.584 -7.190 1.752 1.00 78.44 75 GLU A O 1
ATOM 567 N N . GLN A 1 76 ? 0.926 -5.594 3.175 1.00 78.44 76 GLN A N 1
ATOM 568 C CA . GLN A 1 76 ? 1.810 -4.582 2.593 1.00 78.44 76 GLN A CA 1
ATOM 569 C C . GLN A 1 76 ? 3.290 -4.902 2.821 1.00 78.44 76 GLN A C 1
ATOM 571 O O . GLN A 1 76 ? 4.103 -4.654 1.931 1.00 78.44 76 GLN A O 1
ATOM 576 N N . GLN A 1 77 ? 3.655 -5.460 3.981 1.00 79.44 77 GLN A N 1
ATOM 577 C CA . GLN A 1 77 ? 5.032 -5.883 4.255 1.00 79.44 77 GLN A CA 1
ATOM 578 C C . GLN A 1 77 ? 5.455 -7.026 3.336 1.00 79.44 77 GLN A C 1
ATOM 580 O O . GLN A 1 77 ? 6.565 -7.007 2.802 1.00 79.44 77 GLN A O 1
ATOM 585 N N . GLU A 1 78 ? 4.582 -8.011 3.139 1.00 82.00 78 GLU A N 1
ATOM 586 C CA . GLU A 1 78 ? 4.847 -9.143 2.258 1.00 82.00 78 GLU A CA 1
ATOM 587 C C . GLU A 1 78 ? 4.975 -8.695 0.797 1.00 82.00 78 GLU A C 1
ATOM 589 O O . GLU A 1 78 ? 5.959 -9.037 0.135 1.00 82.00 78 GLU A O 1
ATOM 594 N N . LEU A 1 79 ? 4.060 -7.837 0.330 1.00 82.31 79 LEU A N 1
ATOM 595 C CA . LEU A 1 79 ? 4.109 -7.251 -1.009 1.00 82.31 79 LEU A CA 1
ATOM 596 C C . LEU A 1 79 ? 5.385 -6.426 -1.219 1.00 82.31 79 LEU A C 1
ATOM 598 O O . LEU A 1 79 ? 6.081 -6.613 -2.216 1.00 82.31 79 LEU A O 1
ATOM 602 N N . ALA A 1 80 ? 5.723 -5.543 -0.271 1.00 81.94 80 ALA A N 1
ATOM 603 C CA . ALA A 1 80 ? 6.933 -4.722 -0.320 1.00 81.94 80 ALA A CA 1
ATOM 604 C C . ALA A 1 80 ? 8.189 -5.592 -0.388 1.00 81.94 80 ALA A C 1
ATOM 606 O O . ALA A 1 80 ? 9.095 -5.324 -1.175 1.00 81.94 80 ALA A O 1
ATOM 607 N N . LYS A 1 81 ? 8.239 -6.653 0.420 1.00 83.94 81 LYS A N 1
ATOM 608 C CA . LYS A 1 81 ? 9.363 -7.583 0.442 1.00 83.94 81 LYS A CA 1
ATOM 609 C C . LYS A 1 81 ? 9.515 -8.295 -0.900 1.00 83.94 81 LYS A C 1
ATOM 611 O O . LYS A 1 81 ? 10.598 -8.254 -1.477 1.00 83.94 81 LYS A O 1
ATOM 616 N N . ALA A 1 82 ? 8.449 -8.914 -1.402 1.00 84.81 82 ALA A N 1
ATOM 617 C CA . ALA A 1 82 ? 8.502 -9.708 -2.626 1.00 84.81 82 ALA A CA 1
ATOM 618 C C . ALA A 1 82 ? 8.779 -8.845 -3.868 1.00 84.81 82 ALA A C 1
ATOM 620 O O . ALA A 1 82 ? 9.637 -9.191 -4.684 1.00 84.81 82 ALA A O 1
ATOM 621 N N . PHE A 1 83 ? 8.106 -7.695 -3.983 1.00 86.12 83 PHE A N 1
ATOM 622 C CA . PHE A 1 83 ? 8.343 -6.743 -5.067 1.00 86.12 83 PHE A CA 1
ATOM 623 C C . PHE A 1 83 ? 9.749 -6.143 -4.981 1.00 86.12 83 PHE A C 1
ATOM 625 O O . PHE A 1 83 ? 10.479 -6.140 -5.970 1.00 86.12 83 PHE A O 1
ATOM 632 N N . GLY A 1 84 ? 10.148 -5.652 -3.805 1.00 85.44 84 GLY A N 1
ATOM 633 C CA . GLY A 1 84 ? 11.431 -4.985 -3.604 1.00 85.44 84 GLY A CA 1
ATOM 634 C C . GLY A 1 84 ? 12.618 -5.901 -3.882 1.00 85.44 84 GLY A C 1
ATOM 635 O O . GLY A 1 84 ? 13.549 -5.489 -4.572 1.00 85.44 84 GLY A O 1
ATOM 636 N N . GLU A 1 85 ? 12.574 -7.148 -3.403 1.00 85.69 85 GLU A N 1
ATOM 637 C CA . GLU A 1 85 ? 13.613 -8.147 -3.676 1.00 85.69 85 GLU A CA 1
ATOM 638 C C . GLU A 1 85 ? 13.838 -8.302 -5.184 1.00 85.69 85 GLU A C 1
ATOM 640 O O . GLU A 1 85 ? 14.966 -8.202 -5.664 1.00 85.69 85 GLU A O 1
ATOM 645 N N . GLU A 1 86 ? 12.765 -8.478 -5.954 1.00 86.81 86 GLU A N 1
ATOM 646 C CA . GLU A 1 86 ? 12.883 -8.713 -7.388 1.00 86.81 86 GLU A CA 1
ATOM 647 C C . GLU A 1 86 ? 13.230 -7.447 -8.174 1.00 86.81 86 GLU A C 1
ATOM 649 O O . GLU A 1 86 ? 14.118 -7.474 -9.028 1.00 86.81 86 GLU A O 1
ATOM 654 N N . ALA A 1 87 ? 12.584 -6.324 -7.863 1.00 86.94 87 ALA A N 1
ATOM 655 C CA . ALA A 1 87 ? 12.803 -5.062 -8.553 1.00 86.94 87 ALA A CA 1
ATOM 656 C C . ALA A 1 87 ? 14.249 -4.578 -8.380 1.00 86.94 87 ALA A C 1
ATOM 658 O O . ALA A 1 87 ? 14.918 -4.262 -9.368 1.00 86.94 87 ALA A O 1
ATOM 659 N N . PHE A 1 88 ? 14.774 -4.576 -7.147 1.00 86.94 88 PHE A N 1
ATOM 660 C CA . PHE A 1 88 ? 16.161 -4.179 -6.901 1.00 86.94 88 PHE A CA 1
ATOM 661 C C . PHE A 1 88 ? 17.160 -5.194 -7.459 1.00 86.94 88 PHE A C 1
ATOM 663 O O . PHE A 1 88 ? 18.197 -4.779 -7.973 1.00 86.94 88 PHE A O 1
ATOM 670 N N . ARG A 1 89 ? 16.858 -6.500 -7.442 1.00 86.50 89 ARG A N 1
ATOM 671 C CA . ARG A 1 89 ? 17.700 -7.520 -8.088 1.00 86.50 89 ARG A CA 1
ATOM 672 C C . ARG A 1 89 ? 17.820 -7.274 -9.594 1.00 86.50 89 ARG A C 1
ATOM 674 O O . ARG A 1 89 ? 18.927 -7.274 -10.131 1.00 86.50 89 ARG A O 1
ATOM 681 N N . LEU A 1 90 ? 16.701 -7.044 -10.280 1.00 88.38 90 LEU A N 1
ATOM 682 C CA . LEU A 1 90 ? 16.678 -6.790 -11.722 1.00 88.38 90 LEU A CA 1
ATOM 683 C C . LEU A 1 90 ? 17.346 -5.458 -12.083 1.00 88.38 90 LEU A C 1
ATOM 685 O O . LEU A 1 90 ? 18.160 -5.415 -13.003 1.00 88.38 90 LEU A O 1
ATOM 689 N N . ALA A 1 91 ? 17.070 -4.393 -11.328 1.00 86.44 91 ALA A N 1
ATOM 690 C CA . ALA A 1 91 ? 17.713 -3.099 -11.532 1.00 86.44 91 ALA A CA 1
ATOM 691 C C . ALA A 1 91 ? 19.226 -3.156 -11.303 1.00 86.44 91 ALA A C 1
ATOM 693 O O . ALA A 1 91 ? 19.988 -2.566 -12.069 1.00 86.44 91 ALA A O 1
ATOM 694 N N . HIS A 1 92 ? 19.678 -3.903 -10.293 1.00 84.50 92 HIS A N 1
ATOM 695 C CA . HIS A 1 92 ? 21.098 -4.064 -10.006 1.00 84.50 92 HIS A CA 1
ATOM 696 C C . HIS A 1 92 ? 21.836 -4.809 -11.125 1.00 84.50 92 HIS A C 1
ATOM 698 O O . HIS A 1 92 ? 22.964 -4.442 -11.447 1.00 84.50 92 HIS A O 1
ATOM 704 N N . ASN A 1 93 ? 21.183 -5.780 -11.768 1.00 86.69 93 ASN A N 1
ATOM 705 C CA . ASN A 1 93 ? 21.752 -6.556 -12.873 1.00 86.69 93 ASN A CA 1
ATOM 706 C C . ASN A 1 93 ? 21.816 -5.801 -14.211 1.00 86.69 93 ASN A C 1
ATOM 708 O O . ASN A 1 93 ? 22.414 -6.308 -15.160 1.00 86.69 93 ASN A O 1
ATOM 712 N N . LEU A 1 94 ? 21.227 -4.603 -14.315 1.00 85.00 94 LEU A N 1
ATOM 713 C CA . LEU A 1 94 ? 21.406 -3.770 -15.503 1.00 85.00 94 LEU A CA 1
ATOM 714 C C . LEU A 1 94 ? 22.881 -3.356 -15.656 1.00 85.00 94 LEU A C 1
ATOM 716 O O . LEU A 1 94 ? 23.491 -2.931 -14.668 1.00 85.00 94 LEU A O 1
ATOM 720 N N . PRO A 1 95 ? 23.440 -3.394 -16.881 1.00 82.38 95 PRO A N 1
ATOM 721 C CA . PRO A 1 95 ? 24.758 -2.829 -17.149 1.00 82.38 95 PRO A CA 1
ATOM 722 C C . PRO A 1 95 ? 24.745 -1.302 -16.954 1.00 82.38 95 PRO A C 1
ATOM 724 O O . PRO A 1 95 ? 23.675 -0.687 -16.876 1.00 82.38 95 PRO A O 1
ATOM 727 N N . ASP A 1 96 ? 25.934 -0.697 -16.928 1.00 82.38 96 ASP A N 1
ATOM 728 C CA . ASP A 1 96 ? 26.173 0.752 -16.818 1.00 82.38 96 ASP A CA 1
ATOM 729 C C . ASP A 1 96 ? 25.921 1.334 -15.415 1.00 82.38 96 ASP A C 1
ATOM 731 O O . ASP A 1 96 ? 25.056 2.196 -15.204 1.00 82.38 96 ASP A O 1
ATOM 735 N N . ASP A 1 97 ? 26.704 0.864 -14.440 1.00 79.88 97 ASP A N 1
ATOM 736 C CA . ASP A 1 97 ? 26.729 1.415 -13.081 1.00 79.88 97 ASP A CA 1
ATOM 737 C C . ASP A 1 97 ? 26.960 2.932 -13.076 1.00 79.88 97 ASP A C 1
ATOM 739 O O . ASP A 1 97 ? 27.840 3.454 -13.756 1.00 79.88 97 ASP A O 1
ATOM 743 N N . GLY A 1 98 ? 26.148 3.654 -12.299 1.00 74.88 98 GLY A N 1
ATOM 744 C CA . GLY A 1 98 ? 26.224 5.115 -12.188 1.00 74.88 98 GLY A CA 1
ATOM 745 C C . GLY A 1 98 ? 25.624 5.896 -13.364 1.00 74.88 98 GLY A C 1
ATOM 746 O O . GLY A 1 98 ? 25.575 7.123 -13.300 1.00 74.88 98 GLY A O 1
ATOM 747 N N . SER A 1 99 ? 25.129 5.229 -14.413 1.00 84.50 99 SER A N 1
ATOM 748 C CA . SER A 1 99 ? 24.457 5.905 -15.529 1.00 84.50 99 SER A CA 1
ATOM 749 C C . SER A 1 99 ? 23.134 6.553 -15.106 1.00 84.50 99 SER A C 1
ATOM 751 O O . SER A 1 99 ? 22.410 6.035 -14.251 1.00 84.50 99 SER A O 1
ATOM 753 N N . GLY A 1 100 ? 22.760 7.655 -15.770 1.00 82.44 100 GLY A N 1
ATOM 754 C CA . GLY A 1 100 ? 21.468 8.318 -15.546 1.00 82.44 100 GLY A CA 1
ATOM 755 C C . GLY A 1 100 ? 20.271 7.378 -15.740 1.00 82.44 100 GLY A C 1
ATOM 756 O O . GLY A 1 100 ? 19.301 7.455 -14.991 1.00 82.44 100 GLY A O 1
ATOM 757 N N . ARG A 1 101 ? 20.384 6.415 -16.667 1.00 83.00 101 ARG A N 1
ATOM 758 C CA . ARG A 1 101 ? 19.402 5.343 -16.890 1.00 83.00 101 ARG A CA 1
ATOM 759 C C . ARG A 1 101 ? 19.232 4.452 -15.657 1.00 83.00 101 ARG A C 1
ATOM 761 O O . ARG A 1 101 ? 18.110 4.257 -15.197 1.00 83.00 101 ARG A O 1
ATOM 768 N N . LYS A 1 102 ? 20.326 3.929 -15.093 1.00 84.69 102 LYS A N 1
ATOM 769 C CA . LYS A 1 102 ? 20.271 3.056 -13.906 1.00 84.69 102 LYS A CA 1
ATOM 770 C C . LYS A 1 102 ? 19.790 3.812 -12.664 1.00 84.69 102 LYS A C 1
ATOM 772 O O . LYS A 1 102 ? 19.034 3.264 -11.864 1.00 84.69 102 LYS A O 1
ATOM 777 N N . VAL A 1 103 ? 20.166 5.086 -12.536 1.00 82.75 103 VAL A N 1
ATOM 778 C CA . VAL A 1 103 ? 19.655 5.977 -11.483 1.00 82.75 103 VAL A CA 1
ATOM 779 C C . VAL A 1 103 ? 18.143 6.185 -11.620 1.00 82.75 103 VAL A C 1
ATOM 781 O O . VAL A 1 103 ? 17.431 6.048 -10.628 1.00 82.75 103 VAL A O 1
ATOM 784 N N . ALA A 1 104 ? 17.635 6.441 -12.830 1.00 82.50 104 ALA A N 1
ATOM 785 C CA . ALA A 1 104 ? 16.201 6.599 -13.079 1.00 82.50 104 ALA A CA 1
ATOM 786 C C . ALA A 1 104 ? 15.405 5.326 -12.741 1.00 82.50 104 ALA A C 1
ATOM 788 O O . ALA A 1 104 ? 14.362 5.406 -12.094 1.00 82.50 104 ALA A O 1
ATOM 789 N N . VAL A 1 105 ? 15.927 4.148 -13.099 1.00 84.81 105 VAL A N 1
ATOM 790 C CA . VAL A 1 105 ? 15.318 2.853 -12.748 1.00 84.81 105 VAL A CA 1
ATOM 791 C C . VAL A 1 105 ? 15.202 2.693 -11.227 1.00 84.81 105 VAL A C 1
ATOM 793 O O 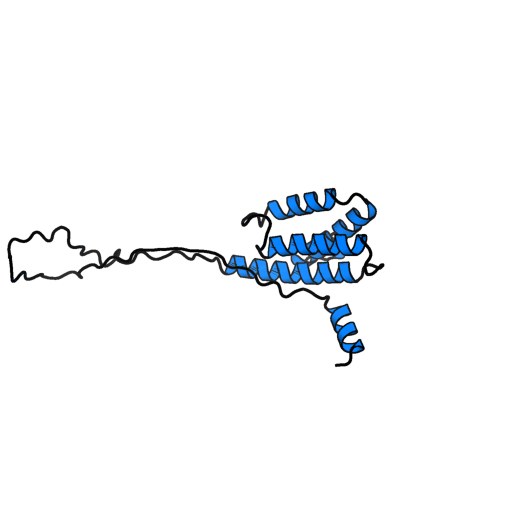. VAL A 1 105 ? 14.118 2.403 -10.722 1.00 84.81 105 VAL A O 1
ATOM 796 N N . HIS A 1 106 ? 16.283 2.933 -10.474 1.00 82.94 106 HIS A N 1
ATOM 797 C CA . HIS A 1 106 ? 16.236 2.861 -9.010 1.00 82.94 106 HIS A CA 1
ATOM 798 C C . HIS A 1 106 ? 15.304 3.906 -8.387 1.00 82.94 106 HIS A C 1
ATOM 800 O O . HIS A 1 106 ? 14.636 3.599 -7.402 1.00 82.94 106 HIS A O 1
ATOM 806 N N . ALA A 1 107 ? 15.236 5.117 -8.948 1.00 82.00 107 ALA A N 1
ATOM 807 C CA . ALA A 1 107 ? 14.344 6.164 -8.458 1.00 82.00 107 ALA A CA 1
ATOM 808 C C . ALA A 1 107 ? 12.870 5.753 -8.581 1.00 82.00 107 ALA A C 1
ATOM 810 O O . ALA A 1 107 ? 12.106 5.926 -7.634 1.00 82.00 107 ALA A O 1
ATOM 811 N N . ILE A 1 108 ? 12.483 5.143 -9.704 1.00 82.00 108 ILE A N 1
ATOM 812 C CA . ILE A 1 108 ? 11.108 4.680 -9.925 1.00 82.00 108 ILE A CA 1
ATOM 813 C C . ILE A 1 108 ? 10.772 3.510 -9.003 1.00 82.00 108 ILE A C 1
ATOM 815 O O . ILE A 1 108 ? 9.728 3.531 -8.358 1.00 82.00 108 ILE A O 1
ATOM 819 N N . ILE A 1 109 ? 11.673 2.534 -8.862 1.00 82.44 109 ILE A N 1
ATOM 820 C CA . ILE A 1 109 ? 11.489 1.426 -7.911 1.00 82.44 109 ILE A CA 1
ATOM 821 C C . ILE A 1 109 ? 11.359 1.963 -6.482 1.00 82.44 109 ILE A C 1
ATOM 823 O O . ILE A 1 109 ? 10.472 1.535 -5.749 1.00 82.44 109 ILE A O 1
ATOM 827 N N . GLY A 1 110 ? 12.187 2.937 -6.096 1.00 79.31 110 GLY A N 1
ATOM 828 C CA . GLY A 1 110 ? 12.086 3.619 -4.806 1.00 79.31 110 GLY A CA 1
ATOM 829 C C . GLY A 1 110 ? 10.748 4.340 -4.616 1.00 79.31 110 GLY A C 1
ATOM 830 O O . GLY A 1 110 ? 10.158 4.258 -3.540 1.00 79.31 110 GLY A O 1
ATOM 831 N N . GLY A 1 111 ? 10.233 4.985 -5.667 1.00 77.50 111 GLY A N 1
ATOM 832 C CA . GLY A 1 111 ? 8.908 5.607 -5.675 1.00 77.50 111 GLY A CA 1
ATOM 833 C C . GLY A 1 111 ? 7.784 4.595 -5.447 1.00 77.50 111 GLY A C 1
ATOM 834 O O . GLY A 1 111 ? 6.937 4.809 -4.582 1.00 77.50 111 GLY A O 1
ATOM 835 N N . ILE A 1 112 ? 7.820 3.459 -6.149 1.00 78.44 112 ILE A N 1
ATOM 836 C CA . ILE A 1 112 ? 6.846 2.366 -5.993 1.00 78.44 112 ILE A CA 1
ATOM 837 C C . ILE A 1 112 ? 6.910 1.780 -4.587 1.00 78.44 112 ILE A C 1
ATOM 839 O O . ILE A 1 112 ? 5.886 1.639 -3.923 1.00 78.44 112 ILE A O 1
ATOM 843 N N . MET A 1 113 ? 8.117 1.489 -4.105 1.00 79.25 113 MET A N 1
ATOM 844 C CA . MET A 1 113 ? 8.327 0.973 -2.757 1.00 79.25 113 MET A CA 1
ATOM 845 C C . MET A 1 113 ? 7.756 1.916 -1.701 1.00 79.25 113 MET A C 1
ATOM 847 O O . MET A 1 113 ? 7.060 1.455 -0.804 1.00 79.25 113 MET A O 1
ATOM 851 N N . SER A 1 114 ? 7.955 3.229 -1.850 1.00 73.81 114 SER A N 1
ATOM 852 C CA . SER A 1 114 ? 7.386 4.233 -0.943 1.00 73.81 114 SER A CA 1
ATOM 853 C C . SER A 1 114 ? 5.850 4.263 -0.955 1.00 73.81 114 SER A C 1
ATOM 855 O O . SER A 1 114 ? 5.233 4.581 0.067 1.00 73.81 114 SER A O 1
ATOM 857 N N . GLN A 1 115 ? 5.214 3.914 -2.078 1.00 74.50 115 GLN A N 1
ATOM 858 C CA . GLN A 1 115 ? 3.760 3.753 -2.141 1.00 74.50 115 GLN A CA 1
ATOM 859 C C . GLN A 1 115 ? 3.293 2.484 -1.431 1.00 74.50 115 GLN A C 1
ATOM 861 O O . GLN A 1 115 ? 2.343 2.553 -0.653 1.00 74.50 115 GLN A O 1
ATOM 866 N N . ILE A 1 116 ? 3.972 1.353 -1.653 1.00 75.81 116 ILE A N 1
ATOM 867 C CA . ILE A 1 116 ? 3.634 0.080 -1.001 1.00 75.81 116 ILE A CA 1
ATOM 868 C C . ILE A 1 116 ? 3.796 0.201 0.522 1.00 75.81 116 ILE A C 1
ATOM 870 O O . ILE A 1 116 ? 2.940 -0.263 1.270 1.00 75.81 116 ILE A O 1
ATOM 874 N N . THR A 1 117 ? 4.854 0.872 0.991 1.00 72.94 117 THR A N 1
ATOM 875 C CA . THR A 1 117 ? 5.137 1.041 2.424 1.00 72.94 117 THR A CA 1
ATOM 876 C C . THR A 1 117 ? 4.427 2.236 3.062 1.00 72.94 117 THR A C 1
ATOM 878 O O . THR A 1 117 ? 4.580 2.453 4.260 1.00 72.94 117 THR A O 1
ATOM 881 N N . GLY A 1 118 ? 3.658 3.030 2.309 1.00 67.00 118 GLY A N 1
ATOM 882 C CA . GLY A 1 118 ? 2.858 4.136 2.852 1.00 67.00 118 GLY A CA 1
ATOM 883 C C . GLY A 1 118 ? 3.643 5.390 3.275 1.00 67.00 118 GLY A C 1
ATOM 884 O O . GLY A 1 118 ? 3.109 6.228 4.003 1.00 67.00 118 GLY A O 1
ATOM 885 N N . THR A 1 119 ? 4.892 5.559 2.825 1.00 59.19 119 THR A N 1
ATOM 886 C CA . THR A 1 119 ? 5.752 6.719 3.148 1.00 59.19 119 THR A CA 1
ATOM 887 C C . THR A 1 119 ? 5.586 7.915 2.192 1.00 59.19 119 THR A C 1
ATOM 889 O O . THR A 1 119 ? 6.071 9.001 2.502 1.00 59.19 119 THR A O 1
ATOM 892 N N . GLY A 1 120 ? 4.850 7.764 1.079 1.00 53.09 120 GLY A N 1
ATOM 893 C CA . GLY A 1 120 ? 4.462 8.832 0.127 1.00 53.09 120 GLY A CA 1
ATOM 894 C C . GLY A 1 120 ? 4.378 8.285 -1.308 1.00 53.09 120 GLY A C 1
ATOM 895 O O . GLY A 1 120 ? 5.203 7.453 -1.661 1.00 53.09 120 GLY A O 1
ATOM 896 N N . PHE A 1 121 ? 3.431 8.625 -2.194 1.00 42.69 121 PHE A N 1
ATOM 897 C CA . PHE A 1 121 ? 2.568 9.804 -2.385 1.00 42.69 121 PHE A CA 1
ATOM 898 C C . PHE A 1 121 ? 1.100 9.538 -1.962 1.00 42.69 121 PHE A C 1
ATOM 900 O O . PHE A 1 121 ? 0.439 8.670 -2.525 1.00 42.69 121 PHE A O 1
ATOM 907 N N . ALA A 1 122 ? 0.618 10.301 -0.969 1.00 39.84 122 ALA A N 1
ATOM 908 C CA . ALA A 1 122 ? -0.766 10.386 -0.463 1.00 39.84 122 ALA A CA 1
ATOM 909 C C . ALA A 1 122 ? -1.420 9.093 0.090 1.00 39.84 122 ALA A C 1
ATOM 911 O O . ALA A 1 122 ? -2.274 8.485 -0.545 1.00 39.84 122 ALA A O 1
ATOM 912 N N . SER A 1 123 ? -1.022 8.702 1.307 1.00 44.59 123 SER A N 1
ATOM 913 C CA . SER A 1 123 ? -1.828 8.134 2.418 1.00 44.59 123 SER A CA 1
ATOM 914 C C . SER A 1 123 ? -3.084 7.248 2.193 1.00 44.59 123 SER A C 1
ATOM 916 O O . SER A 1 123 ? -3.854 7.111 3.142 1.00 44.59 123 SER A O 1
ATOM 918 N N . GLY A 1 124 ? -3.343 6.605 1.045 1.00 37.31 124 GLY A N 1
ATOM 919 C CA . GLY A 1 124 ? -4.572 5.797 0.936 1.00 37.31 124 GLY A CA 1
ATOM 920 C C . GLY A 1 124 ? -4.917 5.021 -0.340 1.00 37.31 124 GLY A C 1
ATOM 921 O O . GLY A 1 124 ? -5.954 4.366 -0.336 1.00 37.31 124 GLY A O 1
ATOM 922 N N . ALA A 1 125 ? -4.121 5.021 -1.412 1.00 42.47 125 ALA A N 1
ATOM 923 C CA . ALA A 1 125 ? -4.546 4.438 -2.697 1.00 42.47 125 ALA A CA 1
ATOM 924 C C . ALA A 1 125 ? -3.837 3.116 -3.058 1.00 42.47 125 ALA A C 1
ATOM 926 O O . ALA A 1 125 ? -3.233 3.007 -4.120 1.00 42.47 125 ALA A O 1
ATOM 927 N N . ILE A 1 126 ? -3.909 2.101 -2.191 1.00 45.31 126 ILE A N 1
ATOM 928 C CA . ILE A 1 126 ? -3.171 0.831 -2.386 1.00 45.31 126 ILE A CA 1
ATOM 929 C C . ILE A 1 126 ? -3.679 0.014 -3.591 1.00 45.31 126 ILE A C 1
ATOM 931 O O . ILE A 1 126 ? -2.917 -0.749 -4.167 1.00 45.31 126 ILE A O 1
ATOM 935 N N . GLY A 1 127 ? -4.924 0.211 -4.039 1.00 50.81 127 GLY A N 1
ATOM 936 C CA . GLY A 1 127 ? -5.485 -0.563 -5.158 1.00 50.81 127 GLY A CA 1
ATOM 937 C C . GLY A 1 127 ? -5.379 0.096 -6.540 1.00 50.81 127 GLY A C 1
ATOM 938 O O . GLY A 1 127 ? -4.993 -0.555 -7.503 1.00 50.81 127 GLY A O 1
ATOM 939 N N . ALA A 1 128 ? -5.730 1.383 -6.656 1.00 44.44 128 ALA A N 1
ATOM 940 C CA . ALA A 1 128 ? -5.863 2.066 -7.954 1.00 44.44 128 ALA A CA 1
ATOM 941 C C . ALA A 1 128 ? -4.789 3.141 -8.216 1.00 44.44 128 ALA A C 1
ATOM 943 O O . ALA A 1 128 ? -4.444 3.395 -9.367 1.00 44.44 128 ALA A O 1
ATOM 944 N N . GLY A 1 129 ? -4.221 3.749 -7.166 1.00 50.06 129 GLY A N 1
ATOM 945 C CA . GLY A 1 129 ? -3.266 4.858 -7.304 1.00 50.06 129 GLY A CA 1
ATOM 946 C C . GLY A 1 129 ? -1.835 4.423 -7.623 1.00 50.06 129 GLY A C 1
ATOM 947 O O . GLY A 1 129 ? -1.066 5.214 -8.164 1.00 50.06 129 GLY A O 1
ATOM 948 N N . VAL A 1 130 ? -1.481 3.168 -7.326 1.00 58.88 130 VAL A N 1
ATOM 949 C CA . VAL A 1 130 ? -0.149 2.616 -7.615 1.00 58.88 130 VAL A CA 1
ATOM 950 C C . VAL A 1 130 ? 0.076 2.525 -9.126 1.00 58.88 130 VAL A C 1
ATOM 952 O O . VAL A 1 130 ? 1.068 3.047 -9.625 1.00 58.88 130 VAL A O 1
ATOM 955 N N . ASN A 1 131 ? -0.879 1.976 -9.887 1.00 60.22 131 ASN A N 1
ATOM 956 C CA . ASN A 1 131 ? -0.753 1.889 -11.346 1.00 60.22 131 ASN A CA 1
ATOM 957 C C . ASN A 1 131 ? -0.689 3.267 -12.018 1.00 60.22 131 ASN A C 1
ATOM 959 O O . ASN A 1 131 ? 0.141 3.474 -12.899 1.00 60.22 131 ASN A O 1
ATOM 963 N N . GLU A 1 132 ? -1.523 4.225 -11.611 1.00 59.28 132 GLU A N 1
ATOM 964 C CA . GLU A 1 132 ? -1.539 5.551 -12.239 1.00 59.28 132 GLU A CA 1
ATOM 965 C C . GLU A 1 132 ? -0.289 6.378 -11.903 1.00 59.28 132 GLU A C 1
ATOM 967 O O . GLU A 1 132 ? 0.257 7.049 -12.780 1.00 59.28 132 GLU A O 1
ATOM 972 N N . ALA A 1 133 ? 0.233 6.269 -10.677 1.00 63.38 133 ALA A N 1
ATOM 973 C CA . ALA A 1 133 ? 1.490 6.906 -10.290 1.00 63.38 133 ALA A CA 1
ATOM 974 C C . ALA A 1 133 ? 2.699 6.285 -11.003 1.00 63.38 133 ALA A C 1
ATOM 976 O O . ALA A 1 133 ? 3.546 7.015 -11.514 1.00 63.38 133 ALA A O 1
ATOM 977 N N . ILE A 1 134 ? 2.748 4.953 -11.110 1.00 68.56 134 ILE A N 1
ATOM 978 C CA . ILE A 1 134 ? 3.777 4.238 -11.877 1.00 68.56 134 ILE A CA 1
ATOM 979 C C . ILE A 1 134 ? 3.763 4.690 -13.331 1.00 68.56 134 ILE A C 1
ATOM 981 O O . ILE A 1 134 ? 4.793 5.087 -13.871 1.00 68.56 134 ILE A O 1
ATOM 985 N N . ILE A 1 135 ? 2.589 4.673 -13.962 1.00 67.69 135 ILE A N 1
ATOM 986 C CA . ILE A 1 135 ? 2.427 5.097 -15.353 1.00 67.69 135 ILE A CA 1
ATOM 987 C C . ILE A 1 135 ? 2.802 6.577 -15.506 1.00 67.69 135 ILE A C 1
ATOM 989 O O . ILE A 1 135 ? 3.432 6.948 -16.496 1.00 67.69 135 ILE A O 1
ATOM 993 N N . GLY A 1 136 ? 2.453 7.424 -14.536 1.00 69.62 136 GLY A N 1
ATOM 994 C CA . GLY A 1 136 ? 2.824 8.837 -14.500 1.00 69.62 136 GLY A CA 1
ATOM 995 C C . GLY A 1 136 ? 4.337 9.066 -14.454 1.00 69.62 136 GLY A C 1
ATOM 996 O O . GLY A 1 136 ? 4.839 9.906 -15.197 1.00 69.62 136 GLY A O 1
ATOM 997 N N . GLU A 1 137 ? 5.072 8.307 -13.640 1.00 69.50 137 GLU A N 1
ATOM 998 C CA . GLU A 1 137 ? 6.538 8.384 -13.572 1.00 69.50 137 GLU A CA 1
ATOM 999 C C . GLU A 1 137 ? 7.213 7.783 -14.810 1.00 69.50 137 GLU A C 1
ATOM 1001 O O . GLU A 1 137 ? 8.137 8.386 -15.355 1.00 69.50 137 GLU A O 1
ATOM 1006 N N . ILE A 1 138 ? 6.712 6.658 -15.334 1.00 70.38 138 ILE A N 1
ATOM 1007 C CA . ILE A 1 138 ? 7.220 6.060 -16.580 1.00 70.38 138 ILE A CA 1
ATOM 1008 C C . ILE A 1 138 ? 7.052 7.032 -17.755 1.00 70.38 138 ILE A C 1
ATOM 1010 O O . ILE A 1 138 ? 7.970 7.187 -18.556 1.00 70.38 138 ILE A O 1
ATOM 1014 N N . LYS A 1 139 ? 5.925 7.753 -17.836 1.00 73.06 139 LYS A N 1
ATOM 1015 C CA . LYS A 1 139 ? 5.678 8.771 -18.876 1.00 73.06 139 LYS A CA 1
ATOM 1016 C C . LYS A 1 139 ? 6.649 9.956 -18.828 1.00 73.06 139 LYS A C 1
ATOM 1018 O O . LYS A 1 139 ? 6.814 10.628 -19.841 1.00 73.06 139 LYS A O 1
ATOM 1023 N N . LYS A 1 140 ? 7.278 10.235 -17.680 1.00 72.62 140 LYS A N 1
ATOM 1024 C CA . LYS A 1 140 ? 8.294 11.297 -17.552 1.00 72.62 140 LYS A CA 1
ATOM 1025 C C . LYS A 1 140 ? 9.660 10.867 -18.093 1.00 72.62 140 LYS A C 1
ATOM 1027 O O . LYS A 1 140 ? 10.524 11.721 -18.300 1.00 72.62 140 LYS A O 1
ATOM 1032 N N . ILE A 1 141 ? 9.869 9.572 -18.334 1.00 77.88 141 ILE A N 1
ATOM 1033 C CA . ILE A 1 141 ? 11.088 9.062 -18.956 1.00 77.88 141 ILE A CA 1
ATOM 1034 C C . ILE A 1 141 ? 11.050 9.419 -20.444 1.00 77.88 141 ILE A C 1
ATOM 1036 O O . ILE A 1 141 ? 10.274 8.861 -21.213 1.00 77.88 141 ILE A O 1
ATOM 1040 N N . GLN A 1 142 ? 11.912 10.348 -20.853 1.00 79.50 142 GLN A N 1
ATOM 1041 C CA . GLN A 1 142 ? 11.983 10.783 -22.251 1.00 79.50 142 GLN A CA 1
ATOM 1042 C C . GLN A 1 142 ? 12.589 9.720 -23.172 1.00 79.50 142 GLN A C 1
ATOM 1044 O O . GLN A 1 142 ? 12.233 9.662 -24.343 1.00 79.50 142 GLN A O 1
ATOM 1049 N N . ASP A 1 143 ? 13.501 8.894 -22.652 1.00 84.38 143 ASP A N 1
ATOM 1050 C CA . ASP A 1 143 ? 14.146 7.827 -23.413 1.00 84.38 143 ASP A CA 1
ATOM 1051 C C . ASP A 1 143 ? 13.246 6.577 -23.487 1.00 84.38 143 ASP A C 1
ATOM 1053 O O . ASP A 1 143 ? 13.038 5.913 -22.463 1.00 84.38 143 ASP A O 1
ATOM 1057 N N . PRO A 1 144 ? 12.733 6.200 -24.675 1.00 84.31 144 PRO A N 1
ATOM 1058 C CA . PRO A 1 144 ? 11.825 5.062 -24.811 1.00 84.31 144 PRO A CA 1
ATOM 1059 C C . PRO A 1 144 ? 12.457 3.732 -24.383 1.00 84.31 144 PRO A C 1
ATOM 1061 O O . PRO A 1 144 ? 11.764 2.871 -23.842 1.00 84.31 144 PRO A O 1
ATOM 1064 N N . GLY A 1 145 ? 13.771 3.567 -24.581 1.00 85.38 145 GLY A N 1
ATOM 1065 C CA . GLY A 1 145 ? 14.496 2.367 -24.154 1.00 85.38 145 GLY A CA 1
ATOM 1066 C C . GLY A 1 145 ? 14.520 2.223 -22.631 1.00 85.38 145 GLY A C 1
ATOM 1067 O O . GLY A 1 145 ? 14.244 1.153 -22.091 1.00 85.38 145 GLY A O 1
ATOM 1068 N N . THR A 1 146 ? 14.767 3.319 -21.918 1.00 83.88 146 THR A N 1
ATOM 1069 C CA . THR A 1 146 ? 14.698 3.370 -20.454 1.00 83.88 146 THR A CA 1
ATOM 1070 C C . THR A 1 146 ? 13.278 3.106 -19.957 1.00 83.88 146 THR A C 1
ATOM 1072 O O . THR A 1 146 ? 13.110 2.349 -19.003 1.00 83.88 146 THR A O 1
ATOM 1075 N N . ALA A 1 147 ? 12.253 3.652 -20.619 1.00 84.94 147 ALA A N 1
ATOM 1076 C CA . ALA A 1 147 ? 10.859 3.401 -20.252 1.00 84.94 147 ALA A CA 1
ATOM 1077 C C . ALA A 1 147 ? 10.481 1.915 -20.378 1.00 84.94 147 ALA A C 1
ATOM 1079 O O . ALA A 1 147 ? 9.849 1.362 -19.477 1.00 84.94 147 ALA A O 1
ATOM 1080 N N . GLN A 1 148 ? 10.930 1.245 -21.444 1.00 86.69 148 GLN A N 1
ATOM 1081 C CA . GLN A 1 148 ? 10.726 -0.195 -21.632 1.00 86.69 148 GLN A CA 1
ATOM 1082 C C . GLN A 1 148 ? 11.430 -1.025 -20.556 1.00 86.69 148 GLN A C 1
ATOM 1084 O O . GLN A 1 148 ? 10.825 -1.928 -19.985 1.00 86.69 148 GLN A O 1
ATOM 1089 N N . ILE A 1 149 ? 12.684 -0.693 -20.233 1.00 87.38 149 ILE A N 1
ATOM 1090 C CA . ILE A 1 149 ? 13.442 -1.382 -19.179 1.00 87.38 149 ILE A CA 1
ATOM 1091 C C . ILE A 1 149 ? 12.740 -1.243 -17.827 1.00 87.38 149 ILE A C 1
ATOM 1093 O O . ILE A 1 149 ? 12.608 -2.224 -17.098 1.00 87.38 149 ILE A O 1
ATOM 1097 N N . VAL A 1 150 ? 12.260 -0.043 -17.495 1.00 85.69 150 VAL A N 1
ATOM 1098 C CA . VAL A 1 150 ? 11.501 0.187 -16.261 1.00 85.69 150 VAL A CA 1
ATOM 1099 C C . VAL A 1 150 ? 10.219 -0.642 -16.255 1.00 85.69 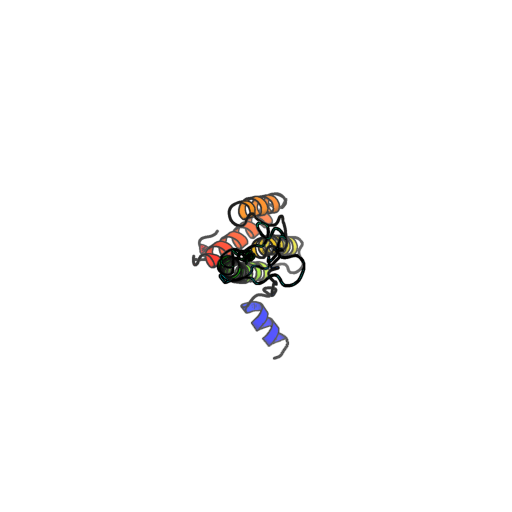150 VAL A C 1
ATOM 1101 O O . VAL A 1 150 ? 9.959 -1.328 -15.270 1.00 85.69 150 VAL A O 1
ATOM 1104 N N . SER A 1 151 ? 9.455 -0.634 -17.350 1.00 85.12 151 SER A N 1
ATOM 1105 C CA . SER A 1 151 ? 8.220 -1.416 -17.466 1.00 85.12 151 SER A CA 1
ATOM 1106 C C . SER A 1 151 ? 8.467 -2.913 -17.270 1.00 85.12 151 SER A C 1
ATOM 1108 O O . SER A 1 151 ? 7.750 -3.548 -16.502 1.00 85.12 151 SER A O 1
ATOM 1110 N N . ALA A 1 152 ? 9.512 -3.464 -17.894 1.00 89.19 152 ALA A N 1
ATOM 1111 C CA . ALA A 1 152 ? 9.864 -4.876 -17.766 1.00 89.19 152 ALA A CA 1
ATOM 1112 C C . ALA A 1 152 ? 10.267 -5.244 -16.329 1.00 89.19 152 ALA A C 1
ATOM 1114 O O . ALA A 1 152 ? 9.846 -6.275 -15.810 1.00 89.19 152 ALA A O 1
ATOM 1115 N N . ILE A 1 153 ? 11.051 -4.393 -15.656 1.00 88.69 153 ILE A N 1
ATOM 1116 C CA . ILE A 1 153 ? 11.464 -4.633 -14.266 1.00 88.69 153 ILE A CA 1
ATOM 1117 C C . ILE A 1 153 ? 10.261 -4.584 -13.323 1.00 88.69 153 ILE A C 1
ATOM 1119 O O . ILE A 1 153 ? 10.100 -5.472 -12.487 1.00 88.69 153 ILE A O 1
ATOM 1123 N N . VAL A 1 154 ? 9.411 -3.564 -13.464 1.00 86.12 154 VAL A N 1
ATOM 1124 C CA . VAL A 1 154 ? 8.213 -3.402 -12.633 1.00 86.12 154 VAL A CA 1
ATOM 1125 C C . VAL A 1 154 ? 7.234 -4.552 -12.861 1.00 86.12 154 VAL A C 1
ATOM 1127 O O . VAL A 1 154 ? 6.744 -5.121 -11.890 1.00 86.12 154 VAL A O 1
ATOM 1130 N N . GLY A 1 155 ? 6.987 -4.936 -14.115 1.00 85.00 155 GLY A N 1
ATOM 1131 C CA . GLY A 1 155 ? 6.093 -6.040 -14.455 1.00 85.00 155 GLY A CA 1
ATOM 1132 C C . GLY A 1 155 ? 6.594 -7.388 -13.936 1.00 85.00 155 GLY A C 1
ATOM 1133 O O . GLY A 1 155 ? 5.831 -8.129 -13.316 1.00 85.00 155 GLY A O 1
ATOM 1134 N N . ALA A 1 156 ? 7.887 -7.683 -14.093 1.00 86.75 156 ALA A N 1
ATOM 1135 C CA . ALA A 1 156 ? 8.497 -8.901 -13.561 1.00 86.75 156 ALA A CA 1
ATOM 1136 C C . ALA A 1 156 ? 8.444 -8.965 -12.024 1.00 86.75 156 ALA A C 1
ATOM 1138 O O . ALA A 1 156 ? 8.110 -10.007 -11.452 1.00 86.75 156 ALA A O 1
ATOM 1139 N N . ALA A 1 157 ? 8.721 -7.846 -11.349 1.00 85.81 157 ALA A N 1
ATOM 1140 C CA . ALA A 1 157 ? 8.633 -7.754 -9.897 1.00 85.81 157 ALA A CA 1
ATOM 1141 C C . ALA A 1 157 ? 7.190 -7.889 -9.390 1.00 85.81 157 ALA A C 1
ATOM 1143 O O . ALA A 1 157 ? 6.951 -8.608 -8.422 1.00 85.81 157 ALA A O 1
ATOM 1144 N N . ALA A 1 158 ? 6.219 -7.268 -10.068 1.00 83.12 158 ALA A N 1
ATOM 1145 C CA . ALA A 1 158 ? 4.800 -7.405 -9.750 1.00 83.12 158 ALA A CA 1
ATOM 1146 C C . ALA A 1 158 ? 4.314 -8.849 -9.941 1.00 83.12 158 ALA A C 1
ATOM 1148 O O . ALA A 1 158 ? 3.651 -9.389 -9.058 1.00 83.12 158 ALA A O 1
ATOM 1149 N N . ALA A 1 159 ? 4.700 -9.500 -11.044 1.00 81.69 159 ALA A N 1
ATOM 1150 C CA . ALA A 1 159 ? 4.369 -10.897 -11.305 1.00 81.69 159 ALA A CA 1
ATOM 1151 C C . ALA A 1 159 ? 4.915 -11.821 -10.207 1.00 81.69 159 ALA A C 1
ATOM 1153 O O . ALA A 1 159 ? 4.171 -12.653 -9.694 1.00 81.69 159 ALA A O 1
ATOM 1154 N N . LYS A 1 160 ? 6.174 -11.636 -9.783 1.00 80.12 160 LYS A N 1
ATOM 1155 C CA . LYS A 1 160 ? 6.750 -12.402 -8.665 1.00 80.12 160 LYS A CA 1
ATOM 1156 C C . LYS A 1 160 ? 6.040 -12.114 -7.340 1.00 80.12 160 LYS A C 1
ATOM 1158 O O . LYS A 1 160 ? 5.809 -13.041 -6.568 1.00 80.12 160 LYS A O 1
ATOM 1163 N N . ALA A 1 161 ? 5.657 -10.865 -7.086 1.00 82.00 161 ALA A N 1
ATOM 1164 C CA . ALA A 1 161 ? 5.000 -10.477 -5.843 1.00 82.00 161 ALA A CA 1
ATOM 1165 C C . ALA A 1 161 ? 3.592 -11.078 -5.669 1.00 82.00 161 ALA A C 1
ATOM 1167 O O . ALA A 1 161 ? 3.165 -11.291 -4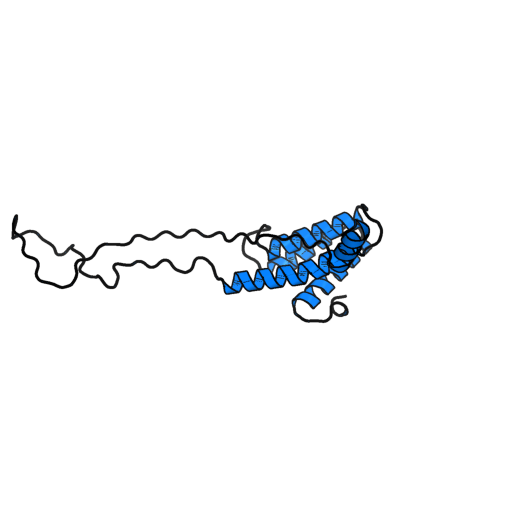.540 1.00 82.00 161 ALA A O 1
ATOM 1168 N N . VAL A 1 162 ? 2.901 -11.416 -6.765 1.00 78.12 162 VAL A N 1
ATOM 1169 C CA . VAL A 1 162 ? 1.597 -12.113 -6.739 1.00 78.12 162 VAL A CA 1
ATOM 1170 C C . VAL A 1 162 ? 1.709 -13.636 -6.917 1.00 78.12 162 VAL A C 1
ATOM 1172 O O . VAL A 1 162 ? 0.711 -14.306 -7.174 1.00 78.12 162 VAL A O 1
ATOM 1175 N N . GLY A 1 163 ? 2.918 -14.200 -6.809 1.00 72.62 163 GLY A N 1
ATOM 1176 C CA . GLY A 1 163 ? 3.165 -15.643 -6.944 1.00 72.62 163 GLY A CA 1
ATOM 1177 C C . GLY A 1 163 ? 3.209 -16.163 -8.388 1.00 72.62 163 GLY A C 1
ATOM 1178 O O . GLY A 1 163 ? 3.230 -17.373 -8.609 1.00 72.62 163 GLY A O 1
ATOM 1179 N N . GLY A 1 164 ? 3.226 -15.268 -9.375 1.00 70.88 164 GLY A N 1
ATOM 1180 C CA . GLY A 1 164 ? 3.397 -15.584 -10.790 1.00 70.88 164 GLY A CA 1
ATOM 1181 C C . GLY A 1 164 ? 4.865 -15.717 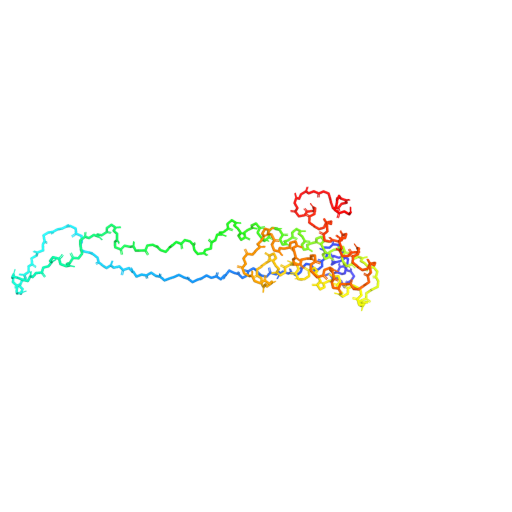-11.214 1.00 70.88 164 GLY A C 1
ATOM 1182 O O . GLY A 1 164 ? 5.803 -15.467 -10.457 1.00 70.88 164 GLY A O 1
ATOM 1183 N N . ASN A 1 165 ? 5.078 -16.107 -12.472 1.00 65.31 165 ASN A N 1
ATOM 1184 C CA . ASN A 1 165 ? 6.415 -16.156 -13.061 1.00 65.31 165 ASN A CA 1
ATOM 1185 C C . ASN A 1 165 ? 6.880 -14.739 -13.435 1.00 65.31 165 ASN A C 1
ATOM 1187 O O . ASN A 1 165 ? 6.205 -14.060 -14.204 1.00 65.31 165 ASN A O 1
ATOM 1191 N N . ALA A 1 166 ? 8.062 -14.325 -12.970 1.00 60.72 166 ALA A N 1
ATOM 1192 C CA . ALA A 1 166 ? 8.676 -13.040 -13.318 1.00 60.72 166 ALA A CA 1
ATOM 1193 C C . ALA A 1 166 ? 8.824 -12.831 -14.842 1.00 60.72 166 ALA A C 1
ATOM 1195 O O . ALA A 1 166 ? 8.755 -11.705 -15.322 1.00 60.72 166 ALA A O 1
ATOM 1196 N N . ALA A 1 167 ? 8.960 -13.910 -15.622 1.00 59.66 167 ALA A N 1
ATOM 1197 C CA . ALA A 1 167 ? 9.025 -13.850 -17.085 1.00 59.66 167 ALA A CA 1
ATOM 1198 C C . ALA A 1 167 ? 7.673 -13.561 -17.773 1.00 59.66 167 ALA A C 1
ATOM 1200 O O . ALA A 1 167 ? 7.652 -13.322 -18.975 1.00 59.66 167 ALA A O 1
ATOM 1201 N N . ALA A 1 168 ? 6.554 -13.602 -17.042 1.00 56.97 168 ALA A N 1
ATOM 1202 C CA . ALA A 1 168 ? 5.215 -13.345 -17.579 1.00 56.97 168 ALA A CA 1
ATOM 1203 C C . ALA A 1 168 ? 4.807 -11.860 -17.533 1.00 56.97 168 ALA A C 1
ATOM 1205 O O . ALA A 1 168 ? 3.757 -11.508 -18.060 1.00 56.97 168 ALA A O 1
ATOM 1206 N N . GLY A 1 169 ? 5.605 -11.004 -16.883 1.00 48.97 169 GLY A N 1
ATOM 1207 C CA . GLY A 1 169 ? 5.333 -9.570 -16.728 1.00 48.97 169 GLY A CA 1
ATOM 1208 C C . GLY A 1 169 ? 6.024 -8.663 -17.754 1.00 48.97 169 GLY A C 1
ATOM 1209 O O . GLY A 1 169 ? 6.088 -7.459 -17.514 1.00 48.97 169 GLY A O 1
ATOM 1210 N N . ALA A 1 170 ? 6.585 -9.230 -18.829 1.00 41.75 170 ALA A N 1
ATOM 1211 C CA . ALA A 1 170 ? 7.270 -8.504 -19.903 1.00 41.75 170 ALA A CA 1
ATOM 1212 C C . ALA A 1 170 ? 6.327 -8.167 -21.066 1.00 41.75 170 ALA A C 1
ATOM 1214 O O . ALA A 1 170 ? 5.526 -9.051 -21.446 1.00 41.75 170 ALA A O 1
#

Radius of gyration: 27.48 Å; chains: 1; bounding box: 69×33×79 Å

pLDDT: mean 75.9, std 13.5, range [37.31, 93.88]

Secondary structure (DSSP, 8-state):
--HHHHHHHHHHH-----------------PPP-PPSS----SS-TT---TTS---SSSS--PPP-SS-HHHHHHHHHHHHHHHHHHHHHHHTSSSTT-HHHHHHHHHHHHHHHHHTTSSS-TT-TTTHHHHHHHHHHHT---HHHHHHHHHHHHHHHHHHTTS-GGG--

Sequence (170 aa):
MSRQEKNKVYNTIGLSPSLSMPAKGEASSTTTSAVAPGTIDIRENPTQDISALSRDTANSLNELGRIFDKQKIEEQQELAKAFGEEAFRLAHNLPDDGSGRKVAVHAIIGGIMSQITGTGFASGAIGAGVNEAIIGEIKKIQDPGTAQIVSAIVGAAAAKAVGGNAAAGA

Foldseek 3Di:
DDPVVVVVVCLVQFPLDPDAQDDDFDDDDDQADADADDDDDDPPPRPDDCVVGHNCPVPSDPDDDPRDDPVLQVLLVLLLNQLSRQLRSLLVPDPDPPDPLSVLSVVLSVVLSCVSSVVDDDRDPNDPVSVVVSVVSLVPPPDVVSSVSSQLSNQLSNCRSVVHHSVVRD